Protein AF-A0A4Y9UPG7-F1 (afdb_monomer)

Mean predicted aligned error: 10.49 Å

Sequence (82 aa):
MSKSNTDKFPVIPRLLTRQQAAAYCGVSVPTFDGICPVKAIALGNGKRLERFDRISLDGWIDSLALNGREMSKDWLAELEKQ

Foldseek 3Di:
DDDDPPDDPDPPDQWAQLCRLCVVVVHDSVVCVVPPPFFWDQPDPDNRRTTGGPVSSVVVVVVVVVVVVVVDPPVVVVVVVD

Solvent-accessible surface area (backbone atoms only — not comparable to full-atom values): 5197 Å² total; per-residue (Å²): 135,83,80,79,83,73,85,73,76,76,81,76,64,60,64,23,45,66,64,53,46,14,54,72,72,74,44,53,57,72,55,34,70,75,70,57,85,74,74,62,46,65,78,51,92,54,81,87,42,33,25,38,49,50,67,59,50,48,54,51,54,50,53,58,48,54,74,51,48,85,72,56,76,65,65,66,70,58,60,76,75,113

Secondary structure (DSSP, 8-state):
-------------SEE-HHHHHHHTTS-HHHHHHH--PPPEESSSSGGGEEEEHHHHHHHHHHHHHHHHTTS--HHHHHTT-

pLDDT: mean 82.32, std 15.31, range [44.59, 97.25]

Nearest PDB structures (foldseek):
  2zhg-assembly1_A-2  TM=6.042E-01  e=7.164E-01  Escherichia coli K-12
  2kfs-assembly1_A  TM=6.387E-01  e=7.233E+00  Mycobacterium tuberculosis H37Rv
  1y10-assembly3_B  TM=4.121E-01  e=2.608E+00  Mycobacterium tuberculosis
  1y10-assembly3_D  TM=4.131E-01  e=4.198E+00  Mycobacterium tuberculosis
  1y10-assembly2_C  TM=4.188E-01  e=4.493E+00  Mycobacterium tuberculosis

Radius of gyration: 18.99 Å; Cα contacts (8 Å, |Δi|>4): 55; chains: 1; bounding box: 35×42×55 Å

Structure (mmCIF, N/CA/C/O backbone):
data_AF-A0A4Y9UPG7-F1
#
_entry.id   AF-A0A4Y9UPG7-F1
#
loop_
_atom_site.group_PDB
_atom_site.id
_atom_site.type_symbol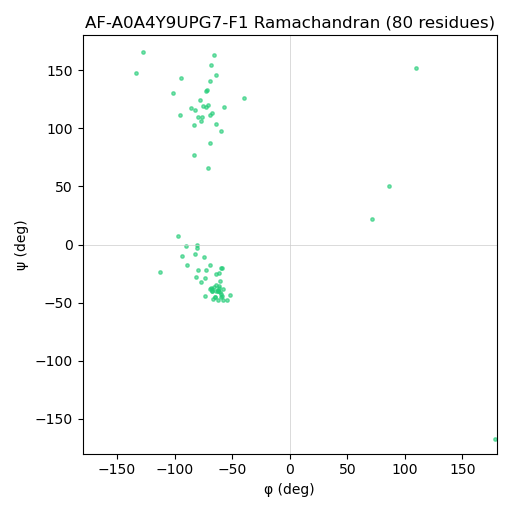
_atom_site.label_atom_id
_atom_site.label_alt_id
_atom_site.label_comp_id
_atom_site.label_asym_id
_atom_site.label_entity_id
_atom_site.label_seq_id
_atom_site.pdbx_PDB_ins_code
_atom_site.Cartn_x
_atom_site.Cartn_y
_atom_site.Cartn_z
_atom_site.occupancy
_atom_site.B_iso_or_equiv
_atom_site.auth_seq_id
_atom_site.auth_comp_id
_atom_site.auth_asym_id
_atom_site.auth_atom_id
_atom_site.pdbx_PDB_model_num
ATOM 1 N N . MET A 1 1 ? -8.571 33.957 17.889 1.00 44.59 1 MET A N 1
ATOM 2 C CA . MET A 1 1 ? -7.848 32.715 17.531 1.00 44.59 1 MET A CA 1
ATOM 3 C C . MET A 1 1 ? -7.265 32.852 16.133 1.00 44.59 1 MET A C 1
ATOM 5 O O . MET A 1 1 ? -7.963 32.623 15.150 1.00 44.59 1 MET A O 1
ATOM 9 N N . SER A 1 2 ? -6.009 33.277 16.042 1.00 52.38 2 SER A N 1
ATOM 10 C CA . SER A 1 2 ? -5.269 33.361 14.782 1.00 52.38 2 SER A CA 1
ATOM 11 C C . SER A 1 2 ? -4.906 31.948 14.329 1.00 52.38 2 SER A C 1
ATOM 13 O O . SER A 1 2 ? -4.228 31.225 15.055 1.00 52.38 2 SER A O 1
ATOM 15 N N . LYS A 1 3 ? -5.400 31.526 13.163 1.00 53.44 3 LYS A N 1
ATOM 16 C CA . LYS A 1 3 ? -4.998 30.264 12.531 1.00 53.44 3 LYS A CA 1
ATOM 17 C C . LYS A 1 3 ? -3.550 30.434 12.074 1.00 53.44 3 LYS A C 1
ATOM 19 O O . LYS A 1 3 ? -3.284 31.241 11.189 1.00 53.44 3 LYS A O 1
ATOM 24 N N . SER A 1 4 ? -2.616 29.732 12.702 1.00 52.25 4 SER A N 1
ATOM 25 C CA . SER A 1 4 ? -1.224 29.704 12.268 1.00 52.25 4 SER A CA 1
ATOM 26 C C . SER A 1 4 ? -1.123 28.984 10.919 1.00 52.25 4 SER A C 1
ATOM 28 O O . SER A 1 4 ? -1.369 27.783 10.820 1.00 52.25 4 SER A O 1
ATOM 30 N N . ASN A 1 5 ? -0.764 29.737 9.875 1.00 52.91 5 A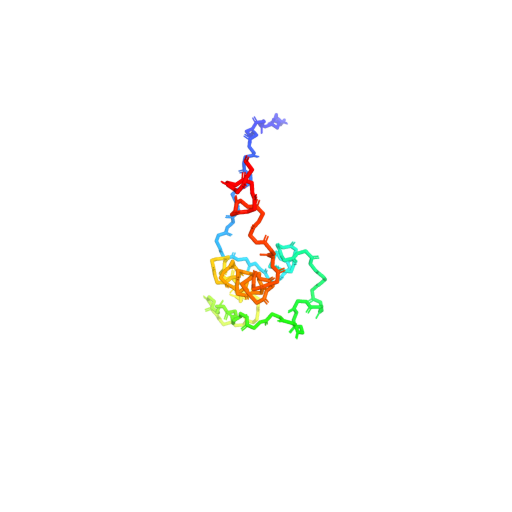SN A N 1
ATOM 31 C CA . ASN A 1 5 ? -0.322 29.239 8.568 1.00 52.91 5 ASN A CA 1
ATOM 32 C C . ASN A 1 5 ? 1.081 28.619 8.687 1.00 52.91 5 ASN A C 1
ATOM 34 O O . ASN A 1 5 ? 2.059 29.128 8.150 1.00 52.91 5 ASN A O 1
ATOM 38 N N . THR A 1 6 ? 1.209 27.516 9.419 1.00 59.84 6 THR A N 1
ATOM 39 C CA . THR A 1 6 ? 2.339 26.603 9.223 1.00 59.84 6 THR A CA 1
ATOM 40 C C . THR A 1 6 ? 1.968 25.692 8.062 1.00 59.84 6 THR A C 1
ATOM 42 O O . THR A 1 6 ? 1.497 24.577 8.280 1.00 59.84 6 THR A O 1
ATOM 45 N N . ASP A 1 7 ? 2.066 26.218 6.839 1.00 56.03 7 ASP A N 1
ATOM 46 C CA . ASP A 1 7 ? 1.913 25.455 5.602 1.00 56.03 7 ASP A CA 1
ATOM 47 C C . ASP A 1 7 ? 2.985 24.353 5.579 1.00 56.03 7 ASP A C 1
ATOM 49 O O . ASP A 1 7 ? 4.177 24.630 5.511 1.00 56.03 7 ASP A O 1
ATOM 53 N N . LYS A 1 8 ? 2.652 23.119 5.972 1.00 63.38 8 LYS A N 1
ATOM 54 C CA . LYS A 1 8 ? 1.706 22.139 5.391 1.00 63.38 8 LYS A CA 1
ATOM 55 C C . LYS A 1 8 ? 2.376 21.292 4.311 1.00 63.38 8 LYS A C 1
ATOM 57 O O . LYS A 1 8 ? 1.818 21.078 3.242 1.00 63.38 8 LYS A O 1
ATOM 62 N N . PHE A 1 9 ? 3.532 20.713 4.620 1.00 64.88 9 PHE A N 1
ATOM 63 C CA . PHE A 1 9 ? 3.795 19.383 4.081 1.00 64.88 9 PHE A CA 1
ATOM 64 C C . PHE A 1 9 ? 2.977 18.416 4.936 1.00 64.88 9 PHE A C 1
ATOM 66 O O . PHE A 1 9 ? 3.309 18.245 6.113 1.00 64.88 9 PHE A O 1
ATOM 73 N N . PRO A 1 10 ? 1.863 17.848 4.434 1.00 74.31 10 PRO A N 1
ATOM 74 C CA . PRO A 1 10 ? 1.182 16.802 5.174 1.00 74.31 10 PRO A CA 1
ATOM 75 C C . PRO A 1 10 ? 2.203 15.692 5.404 1.00 74.31 10 PRO A C 1
ATOM 77 O O . PRO A 1 10 ? 2.744 15.134 4.451 1.00 74.31 10 PRO A O 1
ATOM 80 N N . VAL A 1 11 ? 2.513 15.403 6.669 1.00 78.75 11 VAL A N 1
ATOM 81 C CA . VAL A 1 11 ? 3.330 14.239 7.001 1.00 78.75 11 VAL A CA 1
ATOM 82 C C . VAL A 1 11 ? 2.516 13.033 6.565 1.00 78.75 11 VAL A C 1
ATOM 84 O O . VAL A 1 11 ? 1.525 12.688 7.205 1.00 78.75 11 VAL A O 1
ATOM 87 N N . ILE A 1 12 ? 2.899 12.431 5.441 1.00 80.62 12 ILE A N 1
ATOM 88 C CA . ILE A 1 12 ? 2.293 11.191 4.976 1.00 80.62 12 ILE A CA 1
ATOM 89 C C . ILE A 1 12 ? 2.875 10.092 5.864 1.00 80.62 12 ILE A C 1
A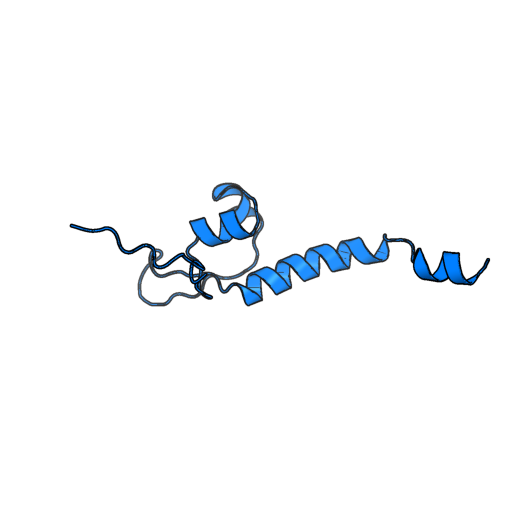TOM 91 O O . ILE A 1 12 ? 4.074 9.806 5.770 1.00 80.62 12 ILE A O 1
ATOM 95 N N . PRO A 1 13 ? 2.076 9.498 6.767 1.00 89.56 13 PRO A N 1
ATOM 96 C CA . PRO A 1 13 ? 2.583 8.459 7.639 1.00 89.56 13 PRO A CA 1
ATOM 97 C C . PRO A 1 13 ? 3.009 7.260 6.795 1.00 89.56 13 PRO A C 1
ATOM 99 O O . PRO A 1 13 ? 2.393 6.937 5.781 1.00 89.56 13 PRO A O 1
ATOM 102 N N . ARG A 1 14 ? 4.064 6.572 7.231 1.00 93.12 14 ARG A N 1
ATOM 103 C CA . ARG A 1 14 ? 4.512 5.344 6.568 1.00 93.12 14 ARG A CA 1
ATOM 104 C C . ARG A 1 14 ? 3.449 4.240 6.623 1.00 93.12 14 ARG A C 1
ATOM 106 O O . ARG A 1 14 ? 3.265 3.515 5.652 1.00 93.12 14 ARG A O 1
ATOM 113 N N . LEU A 1 15 ? 2.762 4.136 7.759 1.00 94.94 15 LEU A N 1
ATOM 114 C CA . LEU A 1 15 ? 1.695 3.172 8.000 1.00 94.94 15 LEU A CA 1
ATOM 115 C C . LEU A 1 15 ? 0.335 3.813 7.711 1.00 94.94 15 LEU A C 1
ATOM 117 O O . LEU A 1 15 ? -0.118 4.697 8.440 1.00 94.94 15 LEU A O 1
ATOM 121 N N . LEU A 1 16 ? -0.318 3.346 6.652 1.00 94.56 16 LEU A N 1
ATOM 122 C CA . LEU A 1 16 ? -1.581 3.868 6.148 1.00 94.56 16 LEU A CA 1
ATOM 123 C C . LEU A 1 16 ? -2.763 3.077 6.709 1.00 94.56 16 LEU A C 1
ATOM 125 O O . LEU A 1 16 ? -2.712 1.858 6.859 1.00 94.56 16 LEU A O 1
ATOM 129 N N . THR A 1 17 ? -3.868 3.755 7.001 1.00 94.38 17 THR A N 1
ATOM 130 C CA . THR A 1 17 ? -5.155 3.071 7.195 1.00 94.38 17 THR A CA 1
ATOM 131 C C . THR A 1 17 ? -5.622 2.434 5.886 1.00 94.38 17 THR A C 1
ATOM 133 O O . THR A 1 17 ? -5.182 2.820 4.806 1.00 94.38 17 THR A O 1
ATOM 136 N N . ARG A 1 18 ? -6.578 1.505 5.961 1.00 93.75 18 ARG A N 1
ATOM 137 C CA . ARG A 1 18 ? -7.180 0.876 4.775 1.00 93.75 18 ARG A CA 1
ATOM 138 C C . ARG A 1 18 ? -7.696 1.893 3.745 1.00 93.75 18 ARG A C 1
ATOM 140 O O . ARG A 1 18 ? -7.454 1.743 2.555 1.00 93.75 18 ARG A O 1
ATOM 147 N N . GLN A 1 19 ? -8.369 2.950 4.203 1.00 94.38 19 GLN A N 1
ATOM 148 C CA . GLN A 1 19 ? -8.889 3.995 3.316 1.00 94.38 19 GLN A CA 1
ATOM 149 C C . GLN A 1 19 ? -7.763 4.806 2.662 1.00 94.38 19 GLN A C 1
ATOM 151 O O . GLN A 1 19 ? -7.837 5.114 1.477 1.00 94.38 19 GLN A O 1
ATOM 156 N N . GLN A 1 20 ? -6.708 5.118 3.419 1.00 94.94 20 GLN A N 1
ATOM 157 C CA . GLN A 1 20 ? -5.539 5.818 2.889 1.00 94.94 20 GLN A CA 1
ATOM 158 C C . GLN A 1 20 ? -4.754 4.955 1.899 1.00 94.94 20 GLN A C 1
ATOM 160 O O . GLN A 1 20 ? -4.292 5.484 0.900 1.00 94.94 20 GLN A O 1
ATOM 165 N N . ALA A 1 21 ? -4.626 3.650 2.144 1.00 95.62 21 ALA A N 1
ATOM 166 C CA . ALA A 1 21 ? -3.957 2.726 1.233 1.00 95.62 21 ALA A CA 1
ATOM 167 C C . ALA A 1 21 ? -4.707 2.605 -0.103 1.00 95.62 21 ALA A C 1
ATOM 169 O O . ALA A 1 21 ? -4.097 2.732 -1.159 1.00 95.62 21 ALA A O 1
ATOM 170 N N . ALA A 1 22 ? -6.037 2.469 -0.068 1.00 96.19 22 ALA A N 1
ATOM 171 C CA . ALA A 1 22 ? -6.858 2.470 -1.279 1.00 96.19 22 ALA A CA 1
ATOM 172 C C . ALA A 1 22 ? -6.712 3.782 -2.072 1.00 96.19 22 ALA A C 1
ATOM 174 O O . ALA A 1 22 ? -6.497 3.753 -3.283 1.00 96.19 22 ALA A O 1
ATOM 175 N N . ALA A 1 23 ? -6.750 4.927 -1.377 1.00 95.38 23 ALA A N 1
ATOM 176 C CA . ALA A 1 23 ? -6.538 6.237 -1.988 1.00 95.38 23 ALA A CA 1
ATOM 177 C C . ALA A 1 23 ? -5.122 6.395 -2.567 1.00 95.38 23 ALA A C 1
ATOM 179 O O . ALA A 1 23 ? -4.972 6.943 -3.654 1.00 95.38 23 ALA A O 1
ATOM 180 N N . TYR A 1 24 ? -4.099 5.884 -1.874 1.00 95.12 24 TYR A N 1
ATOM 181 C CA . TYR A 1 24 ? -2.711 5.882 -2.340 1.00 95.12 24 TYR A CA 1
ATOM 182 C C . TYR A 1 24 ? -2.555 5.096 -3.646 1.00 95.12 24 TYR A C 1
ATOM 184 O O . TYR A 1 24 ? -1.883 5.553 -4.563 1.00 95.12 24 TYR A O 1
ATOM 192 N N . CYS A 1 25 ? -3.242 3.958 -3.762 1.00 94.56 25 CYS A N 1
ATOM 193 C CA . CYS A 1 25 ? -3.274 3.146 -4.978 1.00 94.56 25 CYS A CA 1
ATOM 194 C C . CYS A 1 25 ? -4.249 3.666 -6.056 1.00 94.56 25 CYS A C 1
ATOM 196 O O . CYS A 1 25 ? -4.362 3.045 -7.108 1.00 94.56 25 CYS A O 1
ATOM 198 N N . GLY A 1 26 ? -4.978 4.764 -5.812 1.00 95.19 26 GLY A N 1
ATOM 199 C CA . GLY A 1 26 ? -5.901 5.364 -6.782 1.00 95.19 26 GLY A CA 1
ATOM 200 C C . GLY A 1 26 ? -7.191 4.572 -7.041 1.00 95.19 26 GLY A C 1
ATOM 201 O O . GLY A 1 26 ? -7.809 4.747 -8.088 1.00 95.19 26 GLY A O 1
ATOM 202 N N . VAL A 1 27 ? -7.614 3.702 -6.115 1.00 95.94 27 VAL A N 1
ATOM 203 C CA . VAL A 1 27 ? -8.783 2.817 -6.287 1.00 95.94 27 VAL A CA 1
ATOM 204 C C . VAL A 1 27 ? -9.786 2.926 -5.134 1.00 95.94 27 VAL A C 1
ATOM 206 O O . VAL A 1 27 ? -9.496 3.458 -4.062 1.00 95.94 27 VAL A O 1
ATOM 209 N N . SER A 1 28 ? -10.999 2.400 -5.339 1.00 97.25 28 SER A N 1
ATOM 210 C CA . SER A 1 28 ? -12.006 2.313 -4.275 1.00 97.25 28 SER A CA 1
ATOM 211 C C . SER A 1 28 ? -11.599 1.303 -3.192 1.00 97.25 28 SER A C 1
ATOM 213 O O . SER A 1 28 ? -10.878 0.346 -3.465 1.00 97.25 28 SER A O 1
ATOM 215 N N . VAL A 1 29 ? -12.093 1.474 -1.961 1.00 95.81 29 VAL A N 1
ATOM 216 C CA . VAL A 1 29 ? -11.786 0.557 -0.846 1.00 95.81 29 VAL A CA 1
ATOM 217 C C . VAL A 1 29 ? -12.221 -0.898 -1.128 1.00 95.81 29 VAL A C 1
ATOM 219 O O . VAL A 1 29 ? -11.439 -1.800 -0.835 1.00 95.81 29 VAL A O 1
ATOM 222 N N . PRO A 1 30 ? -13.412 -1.175 -1.703 1.00 96.62 30 PRO A N 1
ATOM 223 C CA . PRO A 1 30 ? -13.777 -2.538 -2.102 1.00 96.62 30 PRO A CA 1
ATOM 224 C C . PRO A 1 30 ? -12.854 -3.119 -3.176 1.00 96.62 30 PRO A C 1
ATOM 226 O O . PRO A 1 30 ? -12.482 -4.285 -3.097 1.00 96.62 30 PRO A O 1
ATOM 229 N N . THR A 1 31 ? -12.458 -2.307 -4.162 1.00 96.44 31 THR A N 1
ATOM 230 C CA . THR A 1 31 ? -11.515 -2.736 -5.202 1.00 96.44 31 THR A CA 1
ATOM 231 C C . THR A 1 31 ? -10.167 -3.087 -4.588 1.00 96.44 31 THR A C 1
ATOM 233 O O . THR A 1 31 ? -9.643 -4.159 -4.864 1.00 96.44 31 THR A O 1
ATOM 236 N N . PHE A 1 32 ? -9.640 -2.218 -3.721 1.00 96.12 32 PHE A N 1
ATOM 237 C CA . PHE A 1 32 ? -8.376 -2.423 -3.020 1.00 96.12 32 PHE A CA 1
ATOM 238 C C . PHE A 1 32 ? -8.350 -3.755 -2.264 1.00 96.12 32 PHE A C 1
ATOM 240 O O . PHE A 1 32 ? -7.412 -4.523 -2.431 1.00 96.12 32 PHE A O 1
ATOM 247 N N . ASP A 1 33 ? -9.401 -4.068 -1.505 1.00 94.06 33 ASP A N 1
ATOM 248 C CA . ASP A 1 33 ? -9.513 -5.340 -0.782 1.00 94.06 33 ASP A CA 1
ATOM 249 C C . ASP A 1 33 ? -9.506 -6.574 -1.692 1.00 94.06 33 ASP A C 1
ATOM 251 O O . ASP A 1 33 ? -9.066 -7.639 -1.268 1.00 94.06 33 ASP A O 1
ATOM 255 N N . GLY A 1 34 ? -10.024 -6.447 -2.916 1.00 94.81 34 GLY A N 1
ATOM 256 C CA . GLY A 1 34 ? -10.083 -7.548 -3.873 1.00 94.81 34 GLY A CA 1
ATOM 257 C C . GLY A 1 34 ? -8.773 -7.789 -4.622 1.00 94.81 34 GLY A C 1
ATOM 258 O O . GLY A 1 34 ? -8.522 -8.917 -5.037 1.00 94.81 34 GLY A O 1
ATOM 259 N N . ILE A 1 35 ? -7.950 -6.751 -4.813 1.00 94.00 35 ILE A N 1
ATOM 260 C CA . ILE A 1 35 ? -6.762 -6.819 -5.682 1.00 94.00 35 ILE A CA 1
ATOM 261 C C . ILE A 1 35 ? -5.434 -6.713 -4.935 1.00 94.00 35 ILE A C 1
ATOM 263 O O . ILE A 1 35 ? -4.415 -7.131 -5.476 1.00 94.00 35 ILE A O 1
ATOM 267 N N . CYS A 1 36 ? -5.412 -6.114 -3.742 1.00 93.50 36 CYS A N 1
ATOM 268 C CA . CYS A 1 36 ? -4.173 -5.831 -3.029 1.00 93.50 36 CYS A CA 1
ATOM 269 C C . CYS A 1 36 ? -3.693 -7.080 -2.273 1.00 93.50 36 CYS A C 1
ATOM 271 O O . CYS A 1 36 ? -4.356 -7.512 -1.327 1.00 93.50 36 CYS A O 1
ATOM 273 N N . PRO A 1 37 ? -2.524 -7.649 -2.623 1.00 93.19 37 PRO A N 1
ATOM 274 C CA . PRO A 1 37 ? -1.973 -8.808 -1.929 1.00 93.19 37 PRO A CA 1
ATOM 275 C C . PRO A 1 37 ? -1.216 -8.425 -0.645 1.00 93.19 37 PRO A C 1
ATOM 277 O O . PRO A 1 37 ? -0.787 -9.301 0.107 1.00 93.19 37 PRO A O 1
ATOM 280 N N . VAL A 1 38 ? -1.000 -7.127 -0.389 1.00 94.06 38 VAL A N 1
ATOM 281 C CA . VAL A 1 38 ? -0.195 -6.652 0.743 1.00 94.06 38 VAL A CA 1
ATOM 282 C C . VAL A 1 38 ? -0.943 -6.886 2.052 1.00 94.06 38 VAL A C 1
ATOM 284 O O . VAL A 1 38 ? -2.025 -6.350 2.282 1.00 94.06 38 VAL A O 1
ATOM 287 N N . LYS A 1 39 ? -0.338 -7.670 2.948 1.00 92.25 39 LYS A N 1
ATOM 288 C CA . LYS A 1 39 ? -0.916 -7.983 4.256 1.00 92.25 39 LYS A CA 1
ATOM 289 C C . LYS A 1 39 ? -0.859 -6.770 5.184 1.00 92.25 39 LYS A C 1
ATOM 291 O O . LYS A 1 39 ? 0.195 -6.160 5.358 1.00 92.25 39 LYS A O 1
ATOM 296 N N . ALA A 1 40 ? -1.978 -6.466 5.836 1.00 92.12 40 ALA A N 1
ATOM 297 C CA . ALA A 1 40 ? -2.010 -5.426 6.852 1.00 92.12 40 ALA A CA 1
ATOM 298 C C . ALA A 1 40 ? -1.228 -5.841 8.112 1.00 92.12 40 ALA A C 1
ATOM 300 O O . ALA A 1 40 ? -1.299 -6.980 8.578 1.00 92.12 40 ALA A O 1
ATOM 301 N N . ILE A 1 41 ? -0.505 -4.886 8.686 1.00 93.38 41 ILE A N 1
ATOM 302 C CA . ILE A 1 41 ? 0.216 -4.997 9.950 1.00 93.38 41 ILE A CA 1
ATOM 303 C C . ILE A 1 41 ? -0.759 -4.663 11.076 1.00 93.38 41 ILE A C 1
ATOM 305 O O . ILE A 1 41 ? -1.259 -3.540 11.165 1.00 93.38 41 ILE A O 1
ATOM 309 N N . ALA A 1 42 ? -1.025 -5.629 11.951 1.00 92.06 42 ALA A N 1
ATOM 310 C CA . ALA A 1 42 ? -1.818 -5.405 13.151 1.00 92.06 42 ALA A CA 1
ATOM 311 C C . ALA A 1 42 ? -0.944 -4.746 14.230 1.00 92.06 42 ALA A C 1
ATOM 313 O O . ALA A 1 42 ? -0.058 -5.386 14.789 1.00 92.06 42 ALA A O 1
ATOM 314 N N . LEU A 1 43 ? -1.198 -3.471 14.537 1.00 88.50 43 LEU A N 1
ATOM 315 C CA . LEU A 1 43 ? -0.504 -2.754 15.621 1.00 88.50 43 LEU A CA 1
ATOM 316 C C . LEU A 1 43 ? -1.068 -3.066 17.017 1.00 88.50 43 LEU A C 1
ATOM 318 O O . LEU A 1 43 ? -0.574 -2.564 18.021 1.00 88.50 43 LEU A O 1
ATOM 322 N N . GLY A 1 44 ? -2.125 -3.868 17.087 1.00 86.88 44 GLY A N 1
ATOM 323 C CA . GLY A 1 44 ? -2.771 -4.281 18.321 1.00 86.88 44 GLY A CA 1
ATOM 324 C C . GLY A 1 44 ? -3.980 -5.156 18.024 1.00 86.88 44 GLY A C 1
ATOM 325 O O . GLY A 1 44 ? -4.184 -5.608 16.894 1.00 86.88 44 GLY A O 1
ATOM 326 N N . ASN A 1 45 ? -4.806 -5.387 19.038 1.00 81.44 45 ASN A N 1
ATOM 327 C CA . ASN A 1 45 ? -5.976 -6.241 18.902 1.00 81.44 45 ASN A CA 1
ATOM 328 C C . ASN A 1 45 ? -7.100 -5.522 18.139 1.00 81.44 45 ASN A C 1
ATOM 330 O O . ASN A 1 45 ? -7.642 -4.513 18.588 1.00 81.44 45 ASN A O 1
ATOM 334 N N . GLY A 1 46 ? -7.485 -6.095 16.999 1.00 76.88 46 GLY A N 1
ATOM 335 C CA . GLY A 1 46 ? -8.678 -5.717 16.244 1.00 76.88 46 GLY A CA 1
ATOM 336 C C . GLY A 1 46 ? -8.400 -5.005 14.918 1.00 76.88 46 GLY A C 1
ATOM 337 O O . GLY A 1 46 ? -7.428 -4.271 14.753 1.00 76.88 46 GLY A O 1
ATOM 338 N N . LYS A 1 47 ? -9.340 -5.170 13.979 1.00 77.62 47 LYS A N 1
ATOM 339 C CA . LYS A 1 47 ? -9.236 -4.694 12.585 1.00 77.62 47 LYS A CA 1
ATOM 340 C C . LYS A 1 47 ? -9.034 -3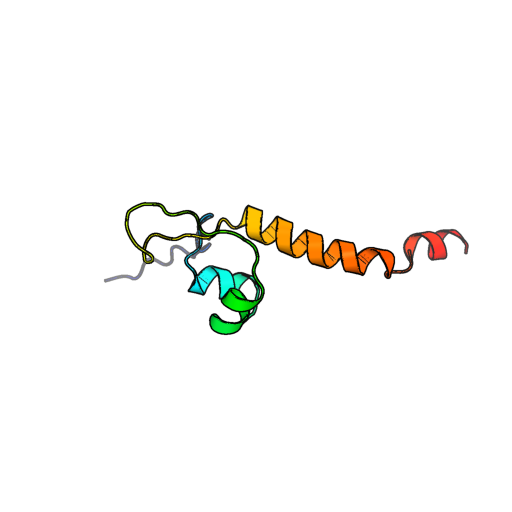.180 12.432 1.00 77.62 47 LYS A C 1
ATOM 342 O O . LYS A 1 47 ? -8.569 -2.711 11.403 1.00 77.62 47 LYS A O 1
ATOM 347 N N . ARG A 1 48 ? -9.369 -2.377 13.450 1.00 80.31 48 ARG A N 1
ATOM 348 C CA . ARG A 1 48 ? -9.173 -0.913 13.423 1.00 80.31 48 ARG A CA 1
ATOM 349 C C . ARG A 1 48 ? -7.707 -0.492 13.560 1.00 80.31 48 ARG A C 1
ATOM 351 O O . ARG A 1 48 ? -7.362 0.622 13.163 1.00 80.31 48 ARG A O 1
ATOM 358 N N . LEU A 1 49 ? -6.857 -1.353 14.118 1.00 87.31 49 LEU A N 1
ATOM 359 C CA . LEU A 1 49 ? -5.423 -1.103 14.292 1.00 87.31 49 LEU A CA 1
ATOM 360 C C . LEU A 1 49 ? -4.571 -1.733 13.185 1.00 87.31 49 LEU A C 1
ATOM 362 O O . LEU A 1 49 ? -3.346 -1.677 13.250 1.00 87.31 49 LEU A O 1
ATOM 366 N N . GLU A 1 50 ? -5.207 -2.280 12.151 1.00 92.25 50 GLU A N 1
ATOM 367 C CA . GLU A 1 50 ? -4.523 -2.738 10.948 1.00 92.25 50 GLU A CA 1
ATOM 368 C C . GLU A 1 50 ? -4.033 -1.539 10.126 1.00 92.25 50 GLU A C 1
ATOM 370 O O . GLU A 1 50 ? -4.755 -0.553 9.915 1.00 92.25 50 GLU A O 1
ATOM 375 N N . ARG A 1 51 ? -2.774 -1.601 9.694 1.00 95.00 51 ARG A N 1
ATOM 376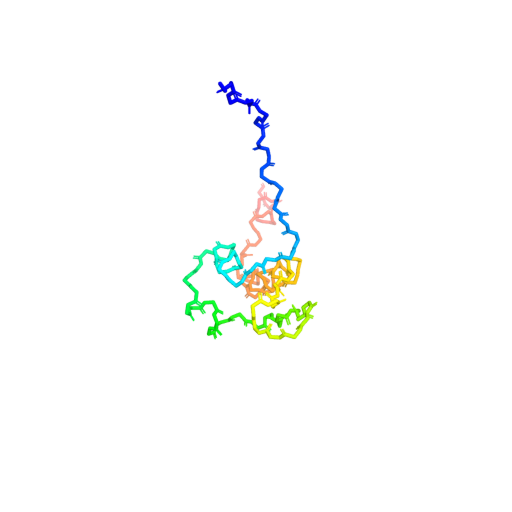 C CA . ARG A 1 51 ? -2.135 -0.590 8.851 1.00 95.00 51 ARG A CA 1
ATOM 377 C C . ARG A 1 51 ? -1.379 -1.234 7.700 1.00 95.00 51 ARG A C 1
ATOM 379 O O . ARG A 1 51 ? -0.806 -2.302 7.855 1.00 95.00 51 ARG A O 1
ATOM 386 N N . PHE A 1 52 ? -1.334 -0.558 6.566 1.00 95.56 52 PHE A N 1
ATOM 387 C CA . PHE A 1 52 ? -0.585 -0.979 5.388 1.00 95.56 52 PHE A CA 1
ATOM 388 C C . PHE A 1 52 ? 0.718 -0.191 5.313 1.00 95.56 52 PHE A C 1
ATOM 390 O O . PHE A 1 52 ? 0.701 1.033 5.442 1.00 95.56 52 PHE A O 1
ATOM 397 N N . ASP A 1 53 ? 1.843 -0.880 5.130 1.00 95.44 53 ASP A N 1
ATOM 398 C CA . ASP A 1 53 ? 3.134 -0.216 4.954 1.00 95.44 53 ASP A CA 1
ATOM 399 C C . ASP A 1 53 ? 3.264 0.332 3.532 1.00 95.44 53 ASP A C 1
ATOM 401 O O . ASP A 1 53 ? 3.155 -0.417 2.559 1.00 95.44 53 ASP A O 1
ATOM 405 N N . ARG A 1 54 ? 3.531 1.635 3.409 1.00 95.31 54 ARG A N 1
ATOM 406 C CA . ARG A 1 54 ? 3.660 2.313 2.114 1.00 95.31 54 ARG A CA 1
ATOM 407 C C . ARG A 1 54 ? 4.752 1.701 1.237 1.00 95.31 54 ARG A C 1
ATOM 409 O O . ARG A 1 54 ? 4.525 1.537 0.051 1.00 95.31 54 ARG A O 1
ATOM 416 N N . ILE A 1 55 ? 5.882 1.284 1.813 1.00 95.25 55 ILE A N 1
ATOM 417 C CA . ILE A 1 55 ? 6.969 0.666 1.029 1.00 95.25 55 ILE A CA 1
ATOM 418 C C . ILE A 1 55 ? 6.560 -0.702 0.477 1.00 95.25 55 ILE A C 1
ATOM 420 O O . ILE A 1 55 ? 6.918 -1.047 -0.645 1.00 95.25 55 ILE A O 1
ATOM 424 N N . SER A 1 56 ? 5.795 -1.488 1.236 1.00 95.44 56 SER A N 1
ATOM 4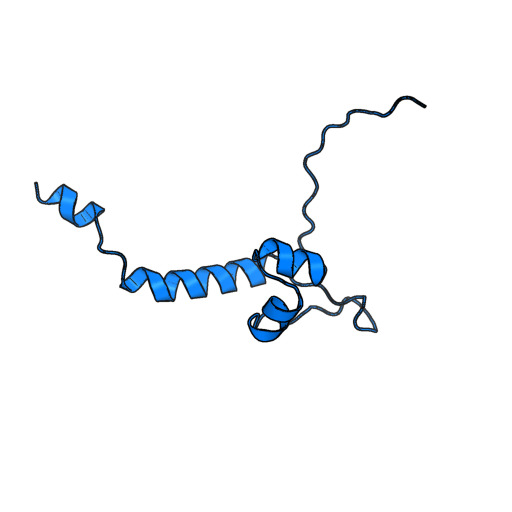25 C CA . SER A 1 56 ? 5.263 -2.752 0.720 1.00 95.44 56 SER A CA 1
ATOM 426 C C . SER A 1 56 ? 4.256 -2.526 -0.410 1.00 95.44 56 SER A C 1
ATOM 428 O O . SER A 1 56 ? 4.240 -3.299 -1.365 1.00 95.44 56 SER A O 1
ATOM 430 N N . LEU A 1 57 ? 3.443 -1.465 -0.323 1.00 95.69 57 LEU A N 1
ATOM 431 C CA . LEU A 1 57 ? 2.558 -1.055 -1.416 1.00 95.69 57 LEU A CA 1
ATOM 432 C C . LEU A 1 57 ? 3.356 -0.613 -2.647 1.00 95.69 57 LEU A C 1
ATOM 434 O O . LEU A 1 57 ? 3.033 -1.059 -3.742 1.00 95.69 57 LEU A O 1
ATOM 438 N N . ASP A 1 58 ? 4.406 0.192 -2.468 1.00 94.50 58 ASP A N 1
ATOM 439 C CA . ASP A 1 58 ? 5.292 0.623 -3.556 1.00 94.50 58 ASP A CA 1
ATOM 440 C C . ASP A 1 58 ? 5.909 -0.590 -4.265 1.00 94.50 58 ASP A C 1
ATOM 442 O O . ASP A 1 58 ? 5.787 -0.719 -5.477 1.00 94.50 58 ASP A O 1
ATOM 446 N N . GLY A 1 59 ? 6.447 -1.556 -3.511 1.00 94.50 59 GLY A N 1
ATOM 447 C CA . GLY A 1 59 ? 7.010 -2.780 -4.088 1.00 94.50 59 GLY A CA 1
ATOM 448 C C . GLY A 1 59 ? 5.987 -3.627 -4.856 1.00 94.50 59 GLY A C 1
ATOM 449 O O . GLY A 1 59 ? 6.311 -4.214 -5.888 1.00 94.50 59 GLY A O 1
ATOM 450 N N . TRP A 1 60 ? 4.733 -3.673 -4.397 1.00 93.19 60 TRP A N 1
ATOM 451 C CA . TRP A 1 60 ? 3.661 -4.313 -5.159 1.00 93.19 60 TRP A CA 1
ATOM 452 C C . TRP A 1 60 ? 3.356 -3.549 -6.455 1.00 93.19 60 TRP A C 1
ATOM 454 O O . TRP A 1 60 ? 3.292 -4.169 -7.515 1.00 93.19 60 TRP A O 1
ATOM 464 N N . ILE A 1 61 ? 3.225 -2.223 -6.402 1.00 92.62 61 ILE A N 1
ATOM 465 C CA . ILE A 1 61 ? 2.986 -1.383 -7.586 1.00 92.62 61 ILE A CA 1
ATOM 466 C C . ILE A 1 61 ? 4.124 -1.546 -8.604 1.00 92.62 61 ILE A C 1
ATOM 468 O O . ILE A 1 61 ? 3.866 -1.761 -9.789 1.00 92.62 61 ILE A O 1
ATOM 472 N N . ASP A 1 62 ? 5.373 -1.540 -8.144 1.00 91.38 62 ASP A N 1
ATOM 473 C CA . ASP A 1 62 ? 6.550 -1.753 -8.986 1.00 91.38 62 ASP A CA 1
ATOM 474 C C . ASP A 1 62 ? 6.538 -3.140 -9.643 1.00 91.38 62 ASP A C 1
ATOM 476 O O . ASP A 1 62 ? 6.884 -3.270 -10.818 1.00 91.38 62 ASP A O 1
ATOM 480 N N . SER A 1 63 ? 6.072 -4.177 -8.936 1.00 89.38 63 SER A N 1
ATOM 481 C CA . SER A 1 63 ? 5.921 -5.521 -9.511 1.00 89.38 63 SER A CA 1
ATOM 482 C C . SER A 1 63 ? 4.888 -5.568 -10.646 1.00 89.38 63 SER A C 1
ATOM 484 O O . SER A 1 63 ? 5.095 -6.265 -11.640 1.00 89.38 63 SER A O 1
ATOM 486 N N . LEU A 1 64 ? 3.809 -4.780 -10.551 1.00 87.19 64 LEU A N 1
ATOM 487 C CA . LEU A 1 64 ? 2.826 -4.641 -11.630 1.00 87.19 64 LEU A CA 1
ATOM 488 C C . LEU A 1 64 ? 3.435 -3.929 -12.844 1.00 87.19 64 LEU A C 1
ATOM 490 O O . LEU A 1 64 ? 3.185 -4.325 -13.982 1.00 87.19 64 LEU A O 1
ATOM 494 N N . ALA A 1 65 ? 4.257 -2.904 -12.607 1.00 78.19 65 ALA A N 1
ATOM 495 C CA . ALA A 1 65 ? 4.928 -2.157 -13.663 1.00 78.19 65 ALA A CA 1
ATOM 496 C C . ALA A 1 65 ? 6.012 -2.983 -14.372 1.00 78.19 65 ALA A C 1
ATOM 498 O O . ALA A 1 65 ? 6.132 -2.894 -15.591 1.00 78.19 65 ALA A O 1
ATOM 499 N N . LEU A 1 66 ? 6.776 -3.808 -13.647 1.00 67.75 66 LEU A N 1
ATOM 500 C CA . LEU A 1 66 ? 7.781 -4.710 -14.224 1.00 67.75 66 LEU A CA 1
ATOM 501 C C . LEU A 1 66 ? 7.151 -5.750 -15.153 1.00 67.75 66 LEU A C 1
ATOM 503 O O . LEU A 1 66 ? 7.664 -5.956 -16.250 1.00 67.75 66 LEU A O 1
ATOM 507 N N . ASN A 1 67 ? 5.993 -6.301 -14.783 1.00 60.69 67 ASN A N 1
ATOM 508 C CA . ASN A 1 67 ? 5.223 -7.179 -15.670 1.00 60.69 67 ASN A CA 1
ATOM 509 C C . ASN A 1 67 ? 4.763 -6.468 -16.959 1.00 60.69 67 ASN A C 1
ATOM 511 O O . ASN A 1 67 ? 4.535 -7.120 -17.971 1.00 60.69 67 ASN A O 1
ATOM 515 N N . GLY A 1 68 ? 4.635 -5.137 -16.944 1.00 55.50 68 GLY A N 1
ATOM 516 C CA . GLY A 1 68 ? 4.355 -4.332 -18.137 1.00 55.50 68 GLY A CA 1
ATOM 517 C C . GLY A 1 68 ? 5.603 -3.859 -18.894 1.00 55.50 68 GLY A C 1
ATOM 518 O O . GLY A 1 68 ? 5.500 -3.464 -20.055 1.00 55.50 68 GLY A O 1
ATOM 519 N N . ARG A 1 69 ? 6.787 -3.881 -18.266 1.00 53.03 69 ARG A N 1
ATOM 520 C CA . ARG A 1 69 ? 8.015 -3.280 -18.810 1.00 53.03 69 ARG A CA 1
ATOM 521 C C . ARG A 1 69 ? 8.705 -4.159 -19.855 1.00 53.03 69 ARG A C 1
ATOM 523 O O . ARG A 1 69 ? 9.368 -3.609 -20.726 1.00 53.03 69 ARG A O 1
ATOM 530 N N . GLU A 1 70 ? 8.468 -5.475 -19.869 1.00 55.25 70 GLU A N 1
ATOM 531 C CA . GLU A 1 70 ? 8.874 -6.315 -21.014 1.00 55.25 70 GLU A CA 1
ATOM 532 C C . GLU A 1 70 ? 8.210 -5.877 -22.335 1.00 55.25 70 GLU A C 1
ATOM 534 O O . GLU A 1 70 ? 8.732 -6.158 -23.411 1.00 55.25 70 GLU A O 1
ATOM 539 N N . MET A 1 71 ? 7.100 -5.129 -22.284 1.00 55.12 71 MET A N 1
ATOM 540 C CA . MET A 1 71 ? 6.418 -4.622 -23.479 1.00 55.12 71 MET A CA 1
ATOM 541 C C . MET A 1 71 ? 6.829 -3.206 -23.904 1.00 55.12 71 MET A C 1
ATOM 543 O O . MET A 1 71 ? 6.445 -2.778 -24.998 1.00 55.12 71 MET A O 1
ATOM 547 N N . SER A 1 72 ? 7.589 -2.450 -23.102 1.00 59.41 72 SER A N 1
ATOM 548 C CA . SER A 1 72 ? 8.026 -1.120 -23.535 1.00 59.41 72 SER A CA 1
ATOM 549 C C . SER A 1 72 ? 9.270 -1.255 -24.406 1.00 59.41 72 SER A C 1
ATOM 551 O O . SER A 1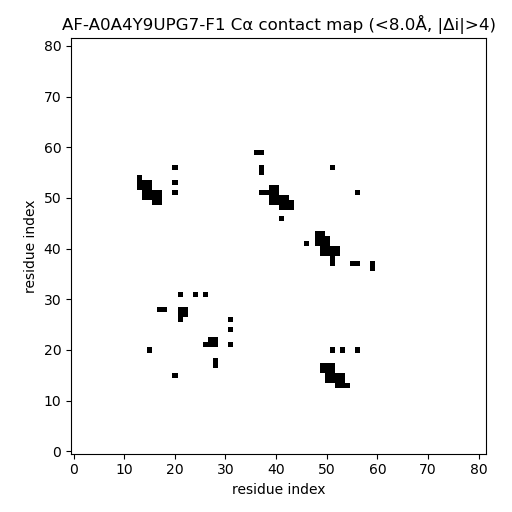 72 ? 10.366 -1.457 -23.890 1.00 59.41 72 SER A O 1
ATOM 553 N N . LYS A 1 73 ? 9.090 -1.139 -25.729 1.00 62.97 73 LYS A N 1
ATOM 554 C CA . LYS A 1 73 ? 10.182 -0.938 -26.693 1.00 62.97 73 LYS A CA 1
ATOM 555 C C . LYS A 1 73 ? 11.215 0.031 -26.111 1.00 62.97 73 LYS A C 1
ATOM 557 O O . LYS A 1 73 ? 10.847 1.136 -25.704 1.00 62.97 73 LYS A O 1
ATOM 562 N N . ASP A 1 74 ? 12.477 -0.389 -26.089 1.00 74.25 74 ASP A N 1
ATOM 563 C CA . ASP A 1 74 ? 13.596 0.457 -25.689 1.00 74.25 74 ASP A CA 1
ATOM 564 C C . ASP A 1 74 ? 13.820 1.537 -26.75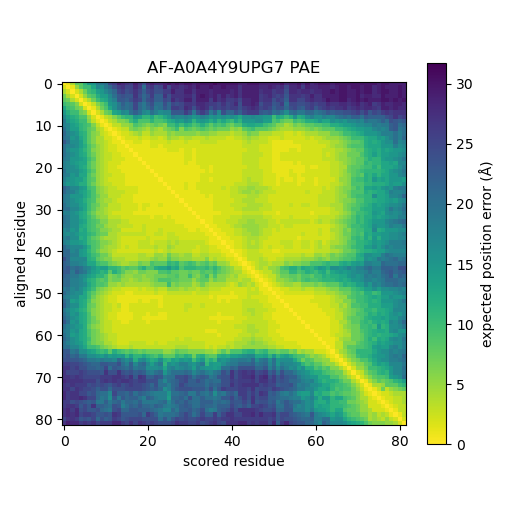4 1.00 74.25 74 ASP A C 1
ATOM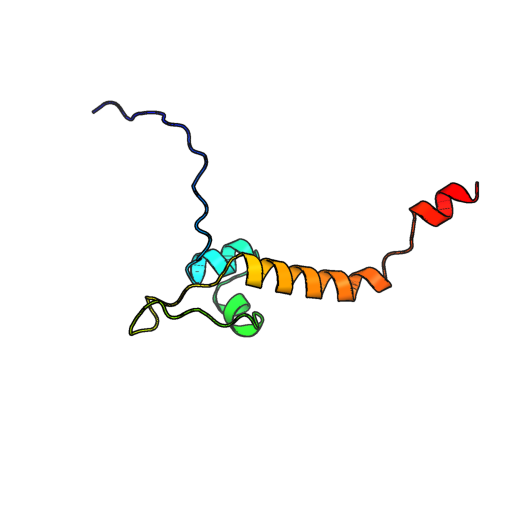 566 O O . ASP A 1 74 ? 14.540 1.369 -27.736 1.00 74.25 74 ASP A O 1
ATOM 570 N N . TRP A 1 75 ? 13.098 2.639 -26.589 1.00 72.75 75 TRP A N 1
ATOM 571 C CA . TRP A 1 75 ? 13.130 3.790 -27.480 1.00 72.75 75 TRP A CA 1
ATOM 572 C C . TRP A 1 75 ? 14.460 4.551 -27.399 1.00 72.75 75 TRP A C 1
ATOM 574 O O . TRP A 1 75 ? 14.768 5.304 -28.317 1.00 72.75 75 TRP A O 1
ATOM 584 N N . LEU A 1 76 ? 15.258 4.345 -26.343 1.00 69.75 76 LEU A N 1
ATOM 585 C CA . LEU A 1 76 ? 16.607 4.904 -26.237 1.00 69.75 76 LEU A CA 1
ATOM 586 C C . LEU A 1 76 ? 17.569 4.160 -27.167 1.00 69.75 76 LEU A C 1
ATOM 588 O O . LEU A 1 76 ? 18.305 4.802 -27.913 1.00 69.75 76 LEU A O 1
ATOM 592 N N . ALA A 1 77 ? 17.496 2.826 -27.200 1.00 76.62 77 ALA A N 1
ATOM 593 C CA . ALA A 1 77 ? 18.310 2.010 -28.103 1.00 76.62 77 ALA A CA 1
ATOM 594 C C . ALA A 1 77 ? 18.006 2.249 -29.596 1.00 76.62 77 ALA A C 1
ATOM 596 O O . ALA A 1 77 ? 18.863 2.016 -30.448 1.00 76.62 77 ALA A O 1
ATOM 597 N N . GLU A 1 78 ? 16.797 2.706 -29.933 1.00 74.75 78 GLU A N 1
ATOM 598 C CA . GLU A 1 78 ? 16.430 3.049 -31.313 1.00 74.75 78 GLU A CA 1
ATOM 599 C C . GLU A 1 78 ? 17.001 4.406 -31.753 1.00 74.75 78 GLU A C 1
ATOM 601 O O . GLU A 1 78 ? 17.355 4.578 -32.917 1.00 74.75 78 GLU A O 1
ATOM 606 N N . LEU A 1 79 ? 17.138 5.364 -30.831 1.00 76.94 79 LEU A N 1
ATOM 607 C CA . LEU A 1 79 ? 17.694 6.686 -31.137 1.00 76.94 79 LEU A CA 1
ATOM 608 C C . LEU A 1 79 ? 19.212 6.661 -31.342 1.00 76.94 79 LEU A C 1
ATOM 610 O O . LEU A 1 79 ? 19.727 7.468 -32.104 1.00 76.94 79 LEU A O 1
ATOM 614 N N . GLU A 1 80 ? 19.925 5.730 -30.707 1.00 77.44 80 GLU A N 1
ATOM 615 C CA . GLU A 1 80 ? 21.381 5.582 -30.863 1.00 77.44 80 GLU A CA 1
ATOM 616 C C . GLU A 1 80 ? 21.783 4.944 -32.210 1.00 77.44 80 GLU A C 1
ATOM 618 O O . GLU A 1 80 ? 22.953 4.950 -32.586 1.00 77.44 80 GLU A O 1
ATOM 623 N N . LYS A 1 81 ? 20.816 4.404 -32.964 1.00 73.06 81 LYS A N 1
ATOM 624 C CA . LYS A 1 81 ? 21.036 3.803 -34.291 1.00 73.06 81 LYS A CA 1
ATOM 625 C C . LYS A 1 81 ? 20.899 4.777 -35.469 1.00 73.06 81 LYS A C 1
ATOM 627 O O . LYS A 1 81 ? 21.071 4.333 -36.606 1.00 73.06 81 LYS A O 1
ATOM 632 N N . GLN A 1 82 ? 20.573 6.048 -35.227 1.00 58.47 82 GLN A N 1
ATOM 633 C CA . GLN A 1 82 ? 20.474 7.096 -36.258 1.00 58.47 82 GLN A CA 1
ATOM 634 C C . GLN A 1 82 ? 21.728 7.967 -36.293 1.00 58.47 82 GLN A C 1
ATOM 636 O O . GLN A 1 82 ? 22.110 8.362 -37.417 1.00 58.47 82 GLN A O 1
#